Protein AF-A0A6P3G0R3-F1 (afdb_monomer_lite)

Sequence (135 aa):
ASSDSFASSQPTHSWKVGDKCMAVWSEDGQCYEAEIEEIDEENGTAAITFAGYGNAEVTPLLNLKPVEEGRKAKEDSGSKPMSKKEMIAQQREYKKKKALKKAQRIKELEQEREDQKVKWQQFNNRAYSKNKKGQ

InterPro domains:
  IPR002999 Tudor domain [PS50304] (14-74)
  IPR002999 Tudor domain [SM00333] (13-72)
  IPR010304 Survival motor neuron, Tudor domain [PF06003] (14-64)

Radius of gyration: 29.43 Å; chains: 1; bounding box: 62×37×89 Å

Organism: Octodon degus (NCBI:txid10160)

Foldseek 3Di:
DDDDDDDPDDPPDDDDAQAWWWAQDPVPRDTAIWGFHAADPVVQWTWIAGPPPRDIDIGHSSRIHHDPPDDPDDDDDDDPPQPPVRVVVVVVVVVVVVVVVVVVVVVVVVVVVVVVVVVVVCVVVVVVVVVPPPD

pLDDT: mean 75.2, std 18.6, range [34.66, 94.88]

Structure (mmCIF, N/CA/C/O backbone):
data_AF-A0A6P3G0R3-F1
#
_entry.id   AF-A0A6P3G0R3-F1
#
loop_
_atom_site.group_PDB
_atom_site.id
_atom_site.type_symbol
_atom_site.label_atom_id
_atom_site.label_alt_id
_atom_site.label_comp_id
_atom_site.label_asym_id
_atom_site.label_entity_id
_atom_site.label_seq_id
_atom_site.pdbx_PDB_ins_code
_atom_site.Cartn_x
_atom_site.Cartn_y
_atom_site.Cartn_z
_atom_site.occupancy
_atom_site.B_iso_or_equiv
_atom_site.auth_seq_id
_atom_site.auth_comp_id
_atom_site.auth_asym_id
_atom_site.auth_atom_id
_atom_site.pdbx_PDB_model_num
ATOM 1 N N . ALA A 1 1 ? -1.801 26.198 -5.559 1.00 34.66 1 ALA A N 1
ATOM 2 C CA . ALA A 1 1 ? -1.722 25.407 -4.319 1.00 34.66 1 ALA A CA 1
ATOM 3 C C . ALA A 1 1 ? -3.138 24.964 -4.002 1.00 34.66 1 ALA A C 1
ATOM 5 O O . ALA A 1 1 ? -3.947 25.808 -3.641 1.00 34.66 1 ALA A O 1
ATOM 6 N N . SER A 1 2 ? -3.478 23.712 -4.302 1.00 38.16 2 SER A N 1
ATOM 7 C CA . SER A 1 2 ? -4.829 23.193 -4.077 1.00 38.16 2 SER A CA 1
ATOM 8 C C . SER A 1 2 ? -4.851 22.541 -2.705 1.00 38.16 2 SER A C 1
ATOM 10 O O . SER A 1 2 ? -4.246 21.491 -2.512 1.00 38.16 2 SER A O 1
ATOM 12 N N . SER A 1 3 ? -5.467 23.234 -1.753 1.00 42.41 3 SER A N 1
ATOM 13 C CA . SER A 1 3 ? -5.668 22.780 -0.383 1.00 42.41 3 SER A CA 1
ATOM 14 C C . SER A 1 3 ? -6.794 21.751 -0.364 1.00 42.41 3 SER A C 1
ATOM 16 O O . SER A 1 3 ? -7.965 22.115 -0.475 1.00 42.41 3 SER A O 1
ATOM 18 N N . ASP A 1 4 ? -6.441 20.472 -0.267 1.00 40.81 4 ASP A N 1
ATOM 19 C CA . ASP A 1 4 ? -7.419 19.418 -0.016 1.00 40.81 4 ASP A CA 1
ATOM 20 C C . ASP A 1 4 ? -7.861 19.510 1.450 1.00 40.81 4 ASP A C 1
ATOM 22 O O . ASP A 1 4 ? -7.051 19.489 2.380 1.00 40.81 4 ASP A O 1
ATOM 26 N N . SER A 1 5 ? -9.153 19.761 1.636 1.00 45.50 5 SER A N 1
ATOM 27 C CA . SER A 1 5 ? -9.771 20.010 2.932 1.00 45.50 5 SER A CA 1
ATOM 28 C C . SER A 1 5 ? -10.058 18.672 3.605 1.00 45.50 5 SER A C 1
ATOM 30 O O . SER A 1 5 ? -11.084 18.052 3.335 1.00 45.50 5 SER A O 1
ATOM 32 N N . PHE A 1 6 ? -9.167 18.232 4.494 1.00 41.59 6 PHE A N 1
ATOM 33 C CA . PHE A 1 6 ? -9.418 17.076 5.353 1.00 41.59 6 PHE A CA 1
ATOM 34 C C . PHE A 1 6 ? -10.532 17.420 6.349 1.00 41.59 6 PHE A C 1
ATOM 36 O O . PHE A 1 6 ? -10.322 18.124 7.337 1.00 41.59 6 PHE A O 1
ATOM 43 N N . ALA A 1 7 ? -11.746 16.954 6.053 1.00 42.69 7 ALA A N 1
ATOM 44 C CA . ALA A 1 7 ? -12.878 17.017 6.961 1.00 42.69 7 ALA A CA 1
ATOM 45 C C . ALA A 1 7 ? -12.537 16.250 8.250 1.00 42.69 7 ALA A C 1
ATOM 47 O O . ALA A 1 7 ? -12.379 15.030 8.246 1.00 42.69 7 ALA A O 1
ATOM 48 N N . SER A 1 8 ? -12.423 16.979 9.358 1.00 39.81 8 SER A N 1
ATOM 49 C CA . SER A 1 8 ? -12.197 16.454 10.702 1.00 39.81 8 SER A CA 1
ATOM 50 C C . SER A 1 8 ? -13.464 15.779 11.240 1.00 39.81 8 SER A C 1
ATOM 52 O O . SER A 1 8 ? -14.240 16.348 12.006 1.00 39.81 8 SER A O 1
ATOM 54 N N . SER A 1 9 ? -13.683 14.534 10.823 1.00 46.47 9 SER A N 1
ATOM 55 C CA . SER A 1 9 ? -14.608 13.614 11.485 1.00 46.47 9 SER A CA 1
ATOM 56 C C . SER A 1 9 ? -14.024 13.247 12.849 1.00 46.47 9 SER A C 1
ATOM 58 O O . SER A 1 9 ? -12.986 12.592 12.915 1.00 46.47 9 SER A O 1
ATOM 60 N N . GLN A 1 10 ? -14.663 13.678 13.939 1.00 43.75 10 GLN A N 1
ATOM 61 C CA . GLN A 1 10 ? -14.268 13.254 15.283 1.00 43.75 10 GLN A CA 1
ATOM 62 C C . GLN A 1 10 ? -14.297 11.719 15.390 1.00 43.75 10 GLN A C 1
ATOM 64 O O . GLN A 1 10 ? -15.230 11.102 14.864 1.00 43.75 10 GLN A O 1
ATOM 69 N N . PRO A 1 11 ? -13.316 11.087 16.059 1.00 51.72 11 PRO A N 1
ATOM 70 C CA . PRO A 1 11 ? -13.329 9.647 16.260 1.00 51.72 11 PRO A CA 1
ATOM 71 C C . PRO A 1 11 ? -14.484 9.298 17.205 1.00 51.72 11 PRO A C 1
ATOM 73 O O . PRO A 1 11 ? -14.430 9.549 18.404 1.00 51.72 11 PRO A O 1
ATOM 76 N N . THR A 1 12 ? -15.560 8.730 16.661 1.00 58.47 12 THR A N 1
ATOM 77 C CA . THR A 1 12 ? -16.687 8.202 17.449 1.00 58.47 12 THR A CA 1
ATOM 78 C C . THR A 1 12 ? -16.371 6.840 18.073 1.00 58.47 12 THR A C 1
ATOM 80 O O . THR A 1 12 ? -17.204 6.280 18.784 1.00 58.47 12 THR A O 1
ATOM 83 N N . HIS A 1 13 ? -15.177 6.303 17.810 1.00 70.50 13 HIS A N 1
ATOM 84 C CA . HIS A 1 13 ? -14.739 4.985 18.237 1.00 70.50 13 HIS A CA 1
ATOM 85 C C . HIS A 1 13 ? -13.435 5.084 19.034 1.00 70.50 13 HIS A C 1
ATOM 87 O O . HIS A 1 13 ? -12.460 5.675 18.572 1.00 70.50 13 HIS A O 1
ATOM 93 N N . SER A 1 14 ? -13.432 4.512 20.238 1.00 86.62 14 SER A N 1
ATOM 94 C CA . SER A 1 14 ? -12.248 4.396 21.089 1.00 86.62 14 SER A CA 1
ATOM 95 C C . SER A 1 14 ? -11.449 3.159 20.679 1.00 86.62 14 SER A C 1
ATOM 97 O O . SER A 1 14 ? -11.748 2.055 21.134 1.00 86.62 14 SER A O 1
ATOM 99 N N . TRP A 1 15 ? -10.473 3.351 19.798 1.00 90.88 15 TRP A N 1
ATOM 100 C CA . TRP A 1 15 ? -9.585 2.293 19.319 1.00 90.88 15 TRP A CA 1
ATOM 101 C C . TRP A 1 15 ? -8.636 1.793 20.412 1.00 90.88 15 TRP A C 1
ATOM 103 O O . TRP A 1 15 ? -8.127 2.589 21.201 1.00 90.88 15 TRP A O 1
ATOM 113 N N . LYS A 1 16 ? -8.352 0.489 20.420 1.00 93.25 16 LYS A N 1
ATOM 114 C CA . LYS A 1 16 ? -7.276 -0.127 21.216 1.00 93.25 16 LYS A CA 1
ATOM 115 C C . LYS A 1 16 ? -6.412 -1.052 20.358 1.00 93.25 16 LYS A C 1
ATOM 117 O O . LYS A 1 16 ? -6.829 -1.529 19.305 1.00 93.25 16 LYS A O 1
ATOM 122 N N . VAL A 1 17 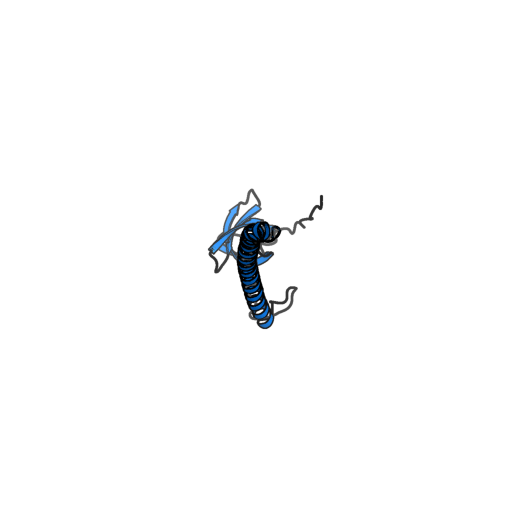? -5.208 -1.337 20.845 1.00 94.25 17 VAL A N 1
ATOM 123 C CA . VAL A 1 17 ? -4.323 -2.347 20.250 1.00 94.25 17 VAL A CA 1
ATOM 124 C C . VAL A 1 17 ? -5.027 -3.709 20.213 1.00 94.25 17 VAL A C 1
ATOM 126 O O . VAL A 1 17 ? -5.663 -4.118 21.188 1.00 94.25 17 VAL A O 1
ATOM 129 N N . GLY A 1 18 ? -4.919 -4.392 19.076 1.00 91.88 18 GLY A N 1
ATOM 130 C CA . GLY A 1 18 ? -5.595 -5.649 18.758 1.00 91.88 18 GLY A CA 1
ATOM 131 C C . GLY A 1 18 ? -7.005 -5.487 18.182 1.00 91.88 18 GLY A C 1
ATOM 132 O O . GLY A 1 18 ? -7.623 -6.488 17.816 1.00 91.88 18 GLY A O 1
ATOM 133 N N . ASP A 1 19 ? -7.543 -4.265 18.087 1.00 91.94 19 ASP A N 1
ATOM 134 C CA . ASP A 1 19 ? -8.819 -4.057 17.403 1.00 91.94 19 ASP A CA 1
ATOM 135 C C . ASP A 1 19 ? -8.671 -4.254 15.897 1.00 91.94 19 ASP A C 1
ATOM 137 O O . ASP A 1 19 ? -7.720 -3.797 15.254 1.00 91.94 19 ASP A O 1
ATOM 141 N N . LYS A 1 20 ? -9.689 -4.886 15.319 1.00 92.00 20 LYS A N 1
ATOM 142 C CA . LYS A 1 20 ? -9.847 -4.965 13.875 1.00 92.00 20 LYS A CA 1
ATOM 143 C C . LYS A 1 20 ? -10.465 -3.679 13.351 1.00 92.00 20 LYS A C 1
ATOM 145 O O . LYS A 1 20 ? -11.490 -3.213 13.851 1.00 92.00 20 LYS A O 1
ATOM 150 N N . CYS A 1 21 ? -9.879 -3.145 12.294 1.00 90.00 21 CYS A N 1
ATOM 151 C CA . CYS A 1 21 ? -10.316 -1.924 11.641 1.00 90.00 21 CYS A CA 1
ATOM 152 C C . CYS A 1 21 ? -10.322 -2.078 10.115 1.00 90.00 21 CYS A C 1
ATOM 154 O O . CYS A 1 21 ? -9.772 -3.014 9.541 1.00 90.00 21 CYS A O 1
ATOM 156 N N . MET A 1 22 ? -10.980 -1.139 9.449 1.00 90.38 22 MET A N 1
ATOM 157 C CA . MET A 1 22 ? -10.913 -0.926 8.012 1.00 90.38 22 MET A CA 1
ATOM 158 C C . MET A 1 22 ? -10.050 0.311 7.758 1.00 90.38 22 MET A C 1
ATOM 160 O O . MET A 1 22 ? -10.370 1.394 8.257 1.00 90.38 22 MET A O 1
ATOM 164 N N . ALA A 1 23 ? -9.001 0.169 6.951 1.00 90.06 23 ALA A N 1
ATOM 165 C CA . ALA A 1 23 ? -8.063 1.243 6.635 1.00 90.06 23 ALA A CA 1
ATOM 166 C C . ALA A 1 23 ? -7.815 1.360 5.132 1.00 90.06 23 ALA A C 1
ATOM 168 O O . ALA A 1 23 ? -7.876 0.369 4.407 1.00 90.06 23 ALA A O 1
ATOM 169 N N . VAL A 1 24 ? -7.567 2.580 4.657 1.00 86.19 24 VAL A N 1
ATOM 170 C CA . VAL A 1 24 ? -7.244 2.844 3.250 1.00 86.19 24 VAL A CA 1
ATOM 171 C C . VAL A 1 24 ? -5.779 2.508 3.003 1.00 86.19 24 VAL A C 1
ATOM 173 O O . VAL A 1 24 ? -4.918 3.051 3.686 1.00 86.19 24 VAL A O 1
ATOM 176 N N . TRP A 1 25 ? -5.496 1.657 2.019 1.00 85.31 25 TRP A N 1
ATOM 177 C CA . TRP A 1 25 ? -4.127 1.363 1.609 1.00 85.31 25 TRP A CA 1
ATOM 178 C C . TRP A 1 25 ? -3.604 2.457 0.676 1.00 85.31 25 TRP A C 1
ATOM 180 O O . TRP A 1 25 ? -4.247 2.794 -0.322 1.00 85.31 25 TRP A O 1
ATOM 190 N N . SER A 1 26 ? -2.444 3.032 0.995 1.00 79.62 26 SER A N 1
ATOM 191 C CA . SER A 1 26 ? -1.887 4.179 0.261 1.00 79.62 26 SER A CA 1
ATOM 192 C C . SER A 1 26 ? -1.524 3.885 -1.199 1.00 79.62 26 SER A C 1
ATOM 194 O O . SER A 1 26 ? -1.526 4.801 -2.022 1.00 79.62 26 SER A O 1
ATOM 196 N N . GLU A 1 27 ? -1.277 2.621 -1.550 1.00 79.88 27 GLU A N 1
ATOM 197 C CA . GLU A 1 27 ? -0.891 2.216 -2.909 1.00 79.88 27 GLU A CA 1
ATOM 198 C C . GLU A 1 27 ? -2.050 2.285 -3.923 1.00 79.88 27 GLU A C 1
ATOM 200 O O . GLU A 1 27 ? -1.832 2.602 -5.095 1.00 79.88 27 GLU A O 1
ATOM 205 N N . ASP A 1 28 ? -3.283 1.979 -3.505 1.00 80.94 28 ASP A N 1
ATOM 206 C CA . ASP A 1 28 ? -4.448 1.877 -4.401 1.00 80.94 28 ASP A CA 1
ATOM 207 C C . ASP A 1 28 ? -5.675 2.695 -3.958 1.00 80.94 28 ASP A C 1
ATOM 209 O O . ASP A 1 28 ? -6.648 2.817 -4.713 1.00 80.94 28 ASP A O 1
ATOM 213 N N . GLY A 1 29 ? -5.638 3.271 -2.755 1.00 82.38 29 GLY A N 1
ATOM 214 C CA . GLY A 1 29 ? -6.728 4.047 -2.174 1.00 82.38 29 GLY A CA 1
ATOM 215 C C . GLY A 1 29 ? -7.963 3.218 -1.804 1.00 82.38 29 GLY A C 1
ATOM 216 O O . GLY A 1 29 ? -9.037 3.793 -1.615 1.00 82.38 29 GLY A O 1
ATOM 217 N N . GLN A 1 30 ? -7.863 1.888 -1.732 1.00 82.56 30 GLN A N 1
ATOM 218 C CA . GLN A 1 30 ? -8.965 1.004 -1.342 1.00 82.56 30 GLN A CA 1
ATOM 219 C C . GLN A 1 30 ? -8.931 0.695 0.161 1.00 82.56 30 GLN A C 1
ATOM 221 O O . GLN A 1 30 ? -7.871 0.662 0.780 1.00 82.56 30 GLN A O 1
ATOM 226 N N . CYS A 1 31 ? -10.104 0.460 0.762 1.00 81.69 31 CYS A N 1
ATOM 227 C CA . CYS A 1 31 ? -10.209 0.049 2.164 1.00 81.69 31 CYS A CA 1
ATOM 228 C C . CYS A 1 31 ? -10.003 -1.466 2.311 1.00 81.69 31 CYS A C 1
ATOM 230 O O . CYS A 1 31 ? -10.735 -2.245 1.697 1.00 81.69 31 CYS A O 1
ATOM 232 N N . TYR A 1 32 ? -9.104 -1.873 3.202 1.00 86.56 32 TYR A N 1
ATOM 233 C CA . TYR A 1 32 ? -8.851 -3.267 3.563 1.00 86.56 32 TYR A CA 1
ATOM 234 C C . TYR A 1 32 ? -8.969 -3.480 5.074 1.00 86.56 32 TYR A C 1
ATOM 236 O O . TYR A 1 32 ? -8.822 -2.539 5.854 1.00 86.56 32 TYR A O 1
ATOM 244 N N . GLU A 1 33 ? -9.257 -4.721 5.470 1.00 89.56 33 GLU A N 1
ATOM 245 C CA . GLU A 1 33 ? -9.243 -5.134 6.876 1.00 89.56 33 GLU A CA 1
ATOM 246 C C . GLU A 1 33 ? -7.798 -5.116 7.388 1.00 89.56 33 GLU A C 1
ATOM 248 O O . GLU A 1 33 ? -6.888 -5.641 6.739 1.00 89.56 33 GLU A O 1
ATOM 253 N N . ALA A 1 34 ? -7.597 -4.506 8.547 1.00 92.00 34 ALA A N 1
ATOM 254 C CA . ALA A 1 34 ? -6.321 -4.404 9.227 1.00 92.00 34 ALA A CA 1
ATOM 255 C C . ALA A 1 34 ? -6.505 -4.575 10.740 1.00 92.00 34 ALA A C 1
ATOM 257 O O . ALA A 1 34 ? -7.609 -4.444 11.270 1.00 92.00 34 ALA A O 1
ATOM 258 N N . GLU A 1 35 ? -5.419 -4.870 11.435 1.00 93.88 35 GLU A N 1
ATOM 259 C CA . GLU A 1 35 ? -5.372 -4.986 12.892 1.00 93.88 35 GLU A CA 1
ATOM 260 C C . GLU A 1 35 ? -4.475 -3.890 13.459 1.00 93.88 35 GLU A C 1
ATOM 262 O O . GLU A 1 35 ? -3.413 -3.621 12.898 1.00 93.88 35 GLU A O 1
ATOM 267 N N . ILE A 1 36 ? -4.907 -3.237 14.538 1.00 94.88 36 ILE A N 1
ATOM 268 C CA . ILE A 1 36 ? -4.117 -2.202 15.210 1.00 94.88 36 ILE A CA 1
ATOM 269 C C . ILE A 1 36 ? -2.998 -2.862 16.016 1.00 94.88 36 ILE A C 1
ATOM 271 O O . ILE A 1 36 ? -3.270 -3.563 16.987 1.00 94.88 36 ILE A O 1
ATOM 275 N N . GLU A 1 37 ? -1.744 -2.600 15.656 1.00 93.62 37 GLU A N 1
ATOM 276 C CA . GLU A 1 37 ? -0.568 -3.093 16.383 1.00 93.62 37 GLU A CA 1
ATOM 277 C C . GLU A 1 37 ? -0.121 -2.130 17.484 1.00 93.62 37 GLU A C 1
ATOM 279 O O . GLU A 1 37 ? 0.259 -2.560 18.571 1.00 93.62 37 GLU A O 1
ATOM 284 N N . GLU A 1 38 ? -0.191 -0.825 17.226 1.00 93.88 38 GLU A N 1
ATOM 285 C CA . GLU A 1 38 ? 0.241 0.212 18.163 1.00 93.88 38 GLU A CA 1
ATOM 286 C C . GLU A 1 38 ? -0.589 1.483 17.970 1.00 93.88 38 GLU A C 1
ATOM 288 O O . GLU A 1 38 ? -1.014 1.796 16.856 1.00 93.88 38 GLU A O 1
ATOM 293 N N . ILE A 1 39 ? -0.827 2.221 19.055 1.00 94.19 39 ILE A N 1
ATOM 294 C CA . ILE A 1 39 ? -1.510 3.516 19.026 1.00 94.19 39 ILE A CA 1
ATOM 295 C C . ILE A 1 39 ? -0.573 4.568 19.601 1.00 94.19 39 ILE A C 1
ATOM 297 O O . ILE A 1 39 ? -0.118 4.453 20.737 1.00 94.19 39 ILE A O 1
ATOM 301 N N . ASP A 1 40 ? -0.351 5.615 18.819 1.00 91.19 40 ASP A N 1
ATOM 302 C CA . ASP A 1 40 ? 0.322 6.828 19.243 1.00 91.19 40 ASP A CA 1
ATOM 303 C C . ASP A 1 40 ? -0.739 7.890 19.562 1.00 91.19 40 ASP A C 1
ATOM 305 O O . ASP A 1 40 ? -1.288 8.552 18.674 1.00 91.19 40 ASP A O 1
ATOM 309 N N . GLU A 1 41 ? -1.057 8.017 20.851 1.00 89.81 41 GLU A N 1
ATOM 310 C CA . GLU A 1 41 ? -2.039 8.981 21.355 1.00 89.81 41 GLU A CA 1
ATOM 311 C C . GLU A 1 41 ? -1.561 10.436 21.231 1.00 89.81 41 GLU A C 1
ATOM 313 O O . GLU A 1 41 ? -2.393 11.332 21.085 1.00 89.81 41 GLU A O 1
ATOM 318 N N . GLU A 1 42 ? -0.245 10.684 21.255 1.00 88.00 42 GLU A N 1
ATOM 319 C CA . GLU A 1 42 ? 0.330 12.030 21.139 1.00 88.00 42 GLU A CA 1
ATOM 320 C C . GLU A 1 42 ? 0.122 12.580 19.725 1.00 88.00 42 GLU A C 1
ATOM 322 O O . GLU A 1 42 ? -0.317 13.719 19.549 1.00 88.00 42 GLU A O 1
ATOM 327 N N . ASN A 1 43 ? 0.378 11.747 18.714 1.00 85.75 43 ASN A N 1
ATOM 328 C CA . ASN A 1 43 ? 0.217 12.111 17.307 1.00 85.75 43 ASN A CA 1
ATOM 329 C C . ASN A 1 43 ? -1.185 11.803 16.752 1.00 85.75 43 ASN A C 1
ATOM 331 O O . ASN A 1 43 ? -1.513 12.215 15.637 1.00 85.75 43 ASN A O 1
ATOM 335 N N . GLY A 1 44 ? -2.026 11.081 17.499 1.00 88.69 44 GLY A N 1
ATOM 336 C CA . GLY A 1 44 ? -3.355 10.659 17.051 1.00 88.69 44 GLY A CA 1
ATOM 337 C C . GLY A 1 44 ? -3.308 9.677 15.875 1.00 88.69 44 GLY A C 1
ATOM 338 O O . GLY A 1 44 ? -4.178 9.703 14.995 1.00 88.69 44 GLY A O 1
ATOM 339 N N . THR A 1 45 ? -2.281 8.828 15.830 1.00 91.81 45 THR A N 1
ATOM 340 C CA . THR A 1 45 ? -2.052 7.848 14.757 1.00 91.81 45 THR A CA 1
ATOM 341 C C . THR A 1 45 ? -2.018 6.425 15.303 1.00 91.81 45 THR A C 1
ATOM 343 O O . THR A 1 45 ? -1.880 6.210 16.503 1.00 91.81 45 THR A O 1
ATOM 346 N N . ALA A 1 46 ? -2.181 5.444 14.425 1.00 93.69 46 ALA A N 1
ATOM 347 C CA . ALA A 1 46 ? -2.052 4.035 14.752 1.00 93.69 46 ALA A CA 1
ATOM 348 C C . ALA A 1 46 ? -1.192 3.329 13.707 1.00 93.69 46 ALA A C 1
ATOM 350 O O . ALA A 1 46 ? -1.342 3.574 12.505 1.00 93.69 46 ALA A O 1
ATOM 351 N N . ALA A 1 47 ? -0.325 2.435 14.172 1.00 94.44 47 ALA A N 1
ATOM 352 C CA . ALA A 1 47 ? 0.306 1.432 13.335 1.00 94.44 47 ALA A CA 1
ATOM 353 C C . ALA A 1 47 ? -0.673 0.268 13.162 1.00 94.44 47 ALA A C 1
ATOM 355 O O . ALA A 1 47 ? -1.183 -0.283 14.139 1.00 94.44 47 ALA A O 1
ATOM 356 N N . ILE A 1 48 ? -0.954 -0.083 11.914 1.00 94.19 48 ILE A N 1
ATOM 357 C CA . ILE A 1 48 ? -1.885 -1.144 11.547 1.00 94.19 48 ILE A CA 1
ATOM 358 C C . ILE A 1 48 ? -1.206 -2.153 10.630 1.00 94.19 48 ILE A C 1
ATOM 360 O O . ILE A 1 48 ? -0.375 -1.769 9.812 1.00 94.19 48 ILE A O 1
ATOM 364 N N . THR A 1 49 ? -1.620 -3.414 10.694 1.00 92.44 49 THR A N 1
ATOM 365 C CA . THR A 1 49 ? -1.176 -4.460 9.765 1.00 92.44 49 THR A CA 1
ATOM 366 C C . THR A 1 49 ? -2.341 -4.980 8.941 1.00 92.44 49 THR A C 1
ATOM 368 O O . THR A 1 49 ? -3.341 -5.457 9.477 1.00 92.44 49 THR A O 1
ATOM 371 N N . PHE A 1 50 ? -2.215 -4.913 7.614 1.00 87.62 50 PHE A N 1
ATOM 372 C CA . PHE A 1 50 ? -3.247 -5.373 6.686 1.00 87.62 50 PHE A CA 1
ATOM 373 C C . PHE A 1 50 ? -3.385 -6.898 6.693 1.00 87.62 50 PHE A C 1
ATOM 375 O O . PHE A 1 50 ? -2.434 -7.645 6.413 1.00 87.62 50 PHE A O 1
ATOM 382 N N . ALA A 1 51 ? -4.609 -7.366 6.933 1.00 81.31 51 ALA A N 1
ATOM 383 C CA . ALA A 1 51 ? -4.939 -8.779 6.976 1.00 81.31 51 ALA A CA 1
ATOM 384 C C . ALA A 1 51 ? -4.699 -9.445 5.608 1.00 81.31 51 ALA A C 1
ATOM 386 O O . ALA A 1 51 ? -5.113 -8.953 4.558 1.00 81.31 51 ALA A O 1
ATOM 387 N N . GLY A 1 52 ? -4.016 -10.594 5.613 1.00 76.31 52 GLY A N 1
ATOM 388 C CA . GLY A 1 52 ? -3.739 -11.397 4.414 1.00 76.31 52 GLY A CA 1
ATOM 389 C C . GLY A 1 52 ? -2.480 -11.009 3.632 1.00 76.31 52 GLY A C 1
ATOM 390 O O . GLY A 1 52 ? -1.993 -11.834 2.858 1.00 76.31 52 GLY A O 1
ATOM 391 N N . TYR A 1 53 ? -1.920 -9.819 3.865 1.00 75.75 53 TYR A N 1
ATOM 392 C CA . TYR A 1 53 ? -0.674 -9.372 3.228 1.00 75.75 53 TYR A CA 1
ATOM 393 C C . TYR A 1 53 ? 0.480 -9.206 4.220 1.00 75.75 53 TYR A C 1
ATOM 395 O O . TYR A 1 53 ? 1.625 -9.432 3.840 1.00 75.75 53 TYR A O 1
ATOM 403 N N . GLY A 1 54 ? 0.189 -8.852 5.479 1.00 79.12 54 GLY A N 1
ATOM 404 C CA . GLY A 1 54 ? 1.211 -8.646 6.513 1.00 79.12 54 GLY A CA 1
ATOM 405 C C . GLY A 1 54 ? 2.009 -7.349 6.348 1.00 79.12 54 GLY A C 1
ATOM 406 O O . GLY A 1 54 ? 3.064 -7.200 6.953 1.00 79.12 54 GLY A O 1
ATOM 407 N N . ASN A 1 55 ? 1.529 -6.427 5.511 1.00 82.38 55 ASN A N 1
ATOM 408 C CA . ASN A 1 55 ? 2.124 -5.103 5.365 1.00 82.38 55 ASN A CA 1
ATOM 409 C C . ASN A 1 55 ? 1.644 -4.213 6.516 1.00 82.38 55 ASN A C 1
ATOM 411 O O . ASN A 1 55 ? 0.431 -4.125 6.724 1.00 82.38 55 ASN A O 1
ATOM 415 N N . ALA A 1 56 ? 2.572 -3.541 7.198 1.00 87.88 56 ALA A N 1
ATOM 416 C CA . ALA A 1 56 ? 2.267 -2.576 8.249 1.00 87.88 56 ALA A CA 1
ATOM 417 C C . ALA A 1 56 ? 2.319 -1.132 7.720 1.00 87.88 56 ALA A C 1
ATOM 419 O O . ALA A 1 56 ? 3.192 -0.794 6.917 1.00 87.88 56 ALA A O 1
ATOM 420 N N . GLU A 1 57 ? 1.402 -0.279 8.171 1.00 89.50 57 GLU A N 1
ATOM 421 C CA . GLU A 1 57 ? 1.312 1.135 7.791 1.00 89.50 57 GLU A CA 1
ATOM 422 C C . GLU A 1 57 ? 0.887 1.997 8.990 1.00 89.50 57 GLU A C 1
ATOM 424 O O . GLU A 1 57 ? 0.125 1.551 9.844 1.00 89.50 57 GLU A O 1
ATOM 429 N N . VAL A 1 58 ? 1.376 3.239 9.061 1.00 93.06 58 VAL A N 1
ATOM 430 C CA . VAL A 1 58 ? 0.961 4.216 10.081 1.00 93.06 58 VAL A CA 1
ATOM 431 C C . VAL A 1 58 ? -0.091 5.140 9.480 1.00 93.06 58 VAL A C 1
ATOM 433 O O . VAL A 1 58 ? 0.174 5.830 8.496 1.00 93.06 58 VAL A O 1
ATOM 436 N N . THR A 1 59 ? -1.280 5.179 10.077 1.00 89.88 59 THR A N 1
ATOM 437 C CA . THR A 1 59 ? -2.406 5.996 9.606 1.00 89.88 59 THR A CA 1
ATOM 438 C C . THR A 1 59 ? -3.041 6.790 10.752 1.00 89.88 59 THR A C 1
ATOM 440 O O . THR A 1 59 ? -3.075 6.318 11.888 1.00 89.88 59 THR A O 1
ATOM 443 N N . PRO A 1 60 ? -3.596 7.989 10.494 1.00 91.81 60 PRO A N 1
ATOM 444 C CA . PRO A 1 60 ? -4.400 8.711 11.476 1.00 91.81 60 PRO A CA 1
ATOM 445 C C . PRO A 1 60 ? -5.583 7.884 11.994 1.00 91.81 60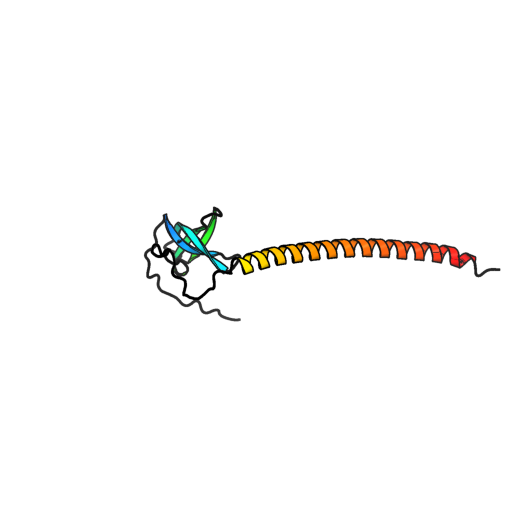 PRO A C 1
ATOM 447 O O . PRO A 1 60 ? -6.308 7.274 11.204 1.00 91.81 60 PRO A O 1
ATOM 450 N N . LEU A 1 61 ? -5.844 7.939 13.304 1.00 88.31 61 LEU A N 1
ATOM 451 C CA . LEU A 1 61 ? -6.977 7.250 13.948 1.00 88.31 61 LEU A CA 1
ATOM 452 C C . LEU A 1 61 ? -8.330 7.673 13.356 1.00 88.31 61 LEU A C 1
ATOM 454 O O . LEU A 1 61 ? -9.258 6.872 13.268 1.00 88.31 61 LEU A O 1
ATOM 458 N N . LEU A 1 62 ? -8.428 8.926 12.905 1.00 87.88 62 LEU A N 1
ATOM 459 C CA . LEU A 1 62 ? -9.618 9.485 12.254 1.00 87.88 62 LEU A CA 1
ATOM 460 C C . LEU A 1 62 ? -9.934 8.849 10.887 1.00 87.88 62 LEU A C 1
ATOM 462 O O . LEU A 1 62 ? -11.063 8.950 10.412 1.00 87.88 62 LEU A O 1
ATOM 466 N N . ASN A 1 63 ? -8.950 8.199 10.257 1.00 86.12 63 ASN A N 1
ATOM 467 C CA . ASN A 1 63 ? -9.119 7.512 8.976 1.00 86.12 63 ASN A CA 1
ATOM 468 C C . ASN A 1 63 ? -9.542 6.046 9.148 1.00 86.12 63 ASN A C 1
ATOM 470 O O . ASN A 1 63 ? -9.954 5.418 8.169 1.00 86.12 63 ASN A O 1
ATOM 474 N N . LEU A 1 64 ? -9.442 5.500 10.364 1.00 88.56 64 LEU A N 1
ATOM 475 C CA . LEU A 1 64 ? -9.860 4.137 10.664 1.00 88.56 64 LEU A CA 1
ATOM 476 C C . LEU A 1 64 ? -11.382 4.046 10.761 1.00 88.56 64 LEU A C 1
ATOM 478 O O . LEU A 1 64 ? -12.053 4.932 11.294 1.00 88.56 64 LEU A O 1
ATOM 482 N N . LYS A 1 65 ? -11.935 2.937 10.271 1.00 89.00 65 LYS A N 1
ATOM 483 C CA . LYS A 1 65 ? -13.370 2.633 10.346 1.00 89.00 65 LYS A CA 1
ATOM 484 C C . LYS A 1 65 ? -13.599 1.298 11.065 1.00 89.00 65 LYS A C 1
ATOM 486 O O . LYS A 1 65 ? -12.787 0.391 10.890 1.00 89.00 65 LYS A O 1
ATOM 491 N N . PRO A 1 66 ? -14.680 1.147 11.851 1.00 88.94 66 PRO A N 1
ATOM 492 C CA . PRO A 1 66 ? -15.020 -0.123 12.494 1.00 88.94 66 PRO A CA 1
ATOM 493 C C . PRO A 1 66 ? -15.257 -1.227 11.459 1.00 88.94 66 PRO A C 1
ATOM 495 O O . PRO A 1 66 ? -15.772 -0.973 10.367 1.00 88.94 66 PRO A O 1
ATOM 498 N N . VAL A 1 67 ? -14.891 -2.461 11.809 1.00 84.38 67 VAL A N 1
ATOM 499 C CA . VAL A 1 67 ? -15.265 -3.644 11.028 1.00 84.38 67 VAL A CA 1
ATOM 500 C C . VAL A 1 67 ? -16.727 -3.961 11.334 1.00 84.38 67 VAL A C 1
ATOM 502 O O . VAL A 1 67 ? -17.093 -4.202 12.479 1.00 84.38 67 VAL A O 1
ATOM 505 N N . GLU A 1 68 ? -17.587 -3.930 10.317 1.00 77.19 68 GLU A N 1
ATOM 506 C CA . GLU A 1 68 ? -19.010 -4.264 10.449 1.00 77.19 68 GLU A CA 1
ATOM 507 C C . GLU A 1 68 ? -19.188 -5.774 10.732 1.00 77.19 68 GLU A C 1
ATOM 509 O O . GLU A 1 68 ? -19.442 -6.582 9.832 1.00 77.19 68 GLU A O 1
ATOM 514 N N . GLU A 1 69 ? -19.071 -6.179 11.999 1.00 59.06 69 GLU A N 1
ATOM 515 C CA . GLU A 1 69 ? -19.349 -7.540 12.474 1.00 59.06 69 GLU A CA 1
ATOM 516 C C . GLU A 1 69 ? -20.864 -7.785 12.563 1.00 59.06 69 GLU A C 1
ATOM 518 O O . GLU A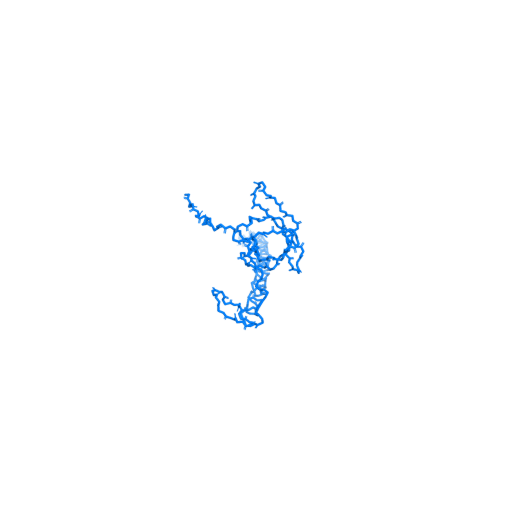 1 69 ? -21.455 -7.844 13.638 1.00 59.06 69 GLU A O 1
ATOM 523 N N . GLY A 1 70 ? -21.553 -7.878 11.422 1.00 47.72 70 GLY A N 1
ATOM 524 C CA . GLY A 1 70 ? -23.014 -7.997 11.494 1.00 47.72 70 GLY A CA 1
ATOM 525 C C . GLY A 1 70 ? -23.809 -8.234 10.224 1.00 47.72 70 GLY A C 1
ATOM 526 O O . GLY A 1 70 ? -25.030 -8.361 10.311 1.00 47.72 70 GLY A O 1
ATOM 527 N N . ARG A 1 71 ? -23.193 -8.343 9.041 1.00 42.06 71 ARG A N 1
ATOM 528 C CA . ARG A 1 71 ? -23.931 -8.727 7.828 1.00 42.06 71 ARG A CA 1
ATOM 529 C C . ARG A 1 71 ? -23.146 -9.693 6.959 1.00 42.06 71 ARG A C 1
ATOM 531 O O . ARG A 1 71 ? -22.406 -9.304 6.061 1.00 42.06 71 ARG A O 1
ATOM 538 N N . LYS A 1 72 ? -23.467 -10.981 7.092 1.00 48.31 72 LYS A N 1
ATOM 539 C CA . LYS A 1 72 ? -23.553 -11.808 5.885 1.00 48.31 72 LYS A CA 1
ATOM 540 C C . LYS A 1 72 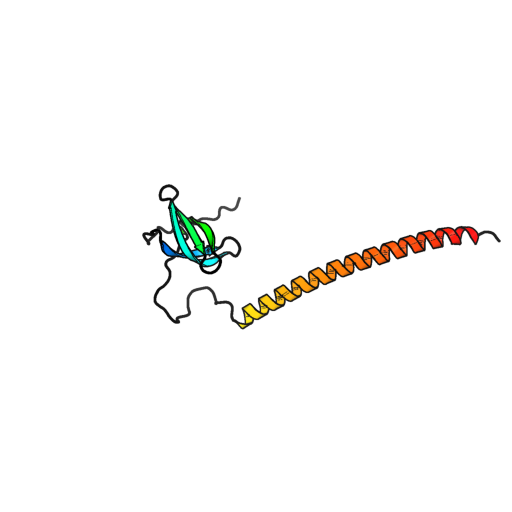? -24.630 -11.166 4.998 1.00 48.31 72 LYS A C 1
ATOM 542 O O . LYS A 1 72 ? -25.803 -11.219 5.338 1.00 48.31 72 LYS A O 1
ATOM 547 N N . ALA A 1 73 ? -24.202 -10.529 3.909 1.00 45.38 73 ALA A N 1
ATOM 548 C CA . ALA A 1 73 ? -25.028 -9.986 2.830 1.00 45.38 73 ALA A CA 1
ATOM 549 C C . ALA A 1 73 ? -26.082 -8.927 3.223 1.00 45.38 73 ALA A C 1
ATOM 551 O O . ALA A 1 73 ? -27.247 -9.253 3.415 1.00 45.38 73 ALA A O 1
ATOM 552 N N . LYS A 1 74 ? -25.715 -7.641 3.182 1.00 36.53 74 LYS A N 1
ATOM 553 C CA . LYS A 1 74 ? -26.484 -6.650 2.405 1.00 36.53 74 LYS A CA 1
ATOM 554 C C . LYS A 1 74 ? -25.531 -5.623 1.805 1.00 36.53 74 LYS A C 1
ATOM 556 O O . LYS A 1 74 ? -25.002 -4.763 2.497 1.00 36.53 74 LYS A O 1
ATOM 561 N N . GLU A 1 75 ? -25.327 -5.818 0.510 1.00 52.16 75 GLU A N 1
ATOM 562 C CA . GLU A 1 75 ? -25.159 -4.810 -0.532 1.00 52.16 75 GLU A CA 1
ATOM 563 C C . GLU A 1 75 ? -25.916 -3.503 -0.204 1.00 52.16 75 GLU A C 1
ATOM 565 O O . GLU A 1 75 ? -27.004 -3.564 0.370 1.00 52.16 75 GLU A O 1
ATOM 570 N N . ASP A 1 76 ? -25.333 -2.371 -0.617 1.00 50.97 76 ASP A N 1
ATOM 571 C CA . ASP A 1 76 ? -25.849 -0.986 -0.581 1.00 50.97 76 ASP A CA 1
ATOM 572 C C . ASP A 1 76 ? -25.174 -0.028 0.427 1.00 50.97 76 ASP A C 1
ATOM 574 O O . ASP A 1 76 ? -25.713 0.336 1.467 1.00 50.97 76 ASP A O 1
ATOM 578 N N . SER A 1 77 ? -23.952 0.402 0.088 1.00 43.72 77 SER A N 1
ATOM 579 C CA . SER A 1 77 ? -23.588 1.829 0.077 1.00 43.72 77 SER A CA 1
ATOM 580 C C . SER A 1 77 ? -22.275 2.052 -0.697 1.00 43.72 77 SER A C 1
ATOM 582 O O . SER A 1 77 ? -21.180 1.736 -0.250 1.00 43.72 77 SER A O 1
ATOM 584 N N . GLY A 1 78 ? -22.383 2.616 -1.902 1.00 43.78 78 GLY A N 1
ATOM 585 C CA . GLY A 1 78 ? -21.391 3.578 -2.401 1.00 43.78 78 GLY A CA 1
ATOM 586 C C . GLY A 1 78 ? -20.185 3.108 -3.222 1.00 43.78 78 GLY A C 1
ATOM 587 O O . GLY A 1 78 ? -19.641 3.930 -3.953 1.00 43.78 78 GLY A O 1
ATOM 588 N N . SER A 1 79 ? -19.785 1.840 -3.214 1.00 40.75 79 SER A N 1
ATOM 589 C CA . SER A 1 79 ? -18.777 1.334 -4.159 1.00 40.75 79 SER A CA 1
ATOM 590 C C . SER A 1 79 ? -19.158 -0.069 -4.604 1.00 40.75 79 SER A C 1
ATOM 592 O O . SER A 1 79 ? -19.182 -1.012 -3.819 1.00 40.75 79 SER A O 1
ATOM 594 N N . LYS A 1 80 ? -19.530 -0.209 -5.882 1.00 39.56 80 LYS A N 1
ATOM 595 C CA . LYS A 1 80 ? -19.799 -1.522 -6.478 1.00 39.56 80 LYS A CA 1
ATOM 596 C C . LYS A 1 80 ? -18.585 -2.411 -6.187 1.00 39.56 80 LYS A C 1
ATOM 598 O O . LYS A 1 80 ? -17.500 -2.056 -6.656 1.00 39.56 80 LYS A O 1
ATOM 603 N N . PRO A 1 81 ? -18.720 -3.541 -5.468 1.00 45.66 81 PRO A N 1
ATOM 604 C CA . PRO A 1 81 ? -17.667 -4.537 -5.479 1.00 45.66 81 PRO A CA 1
ATOM 605 C C . PRO A 1 81 ? -17.479 -4.906 -6.944 1.00 45.66 81 PRO A C 1
ATOM 607 O O . PRO A 1 81 ? -18.428 -5.332 -7.610 1.00 45.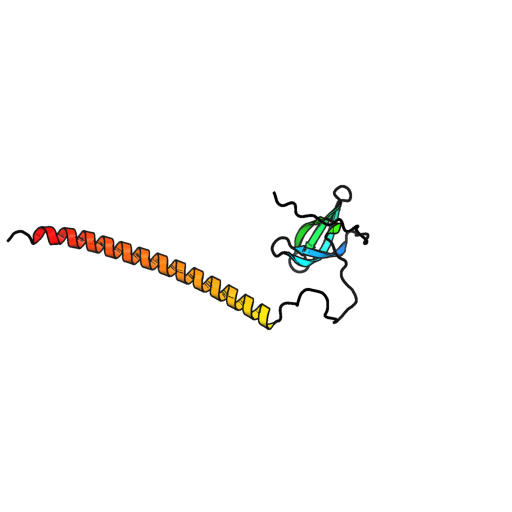66 81 PRO A O 1
ATOM 610 N N . MET A 1 82 ? -16.290 -4.616 -7.467 1.00 49.62 82 MET A N 1
ATOM 611 C CA . MET A 1 82 ? -15.968 -4.807 -8.871 1.00 49.62 82 MET A CA 1
ATOM 612 C C . MET A 1 82 ? -16.402 -6.222 -9.249 1.00 49.62 82 MET A C 1
ATOM 614 O O . MET A 1 82 ? -15.964 -7.196 -8.626 1.00 49.62 82 MET A O 1
ATOM 618 N N . SER A 1 83 ? -17.351 -6.336 -10.182 1.00 58.66 83 SER A N 1
ATOM 619 C CA . SER A 1 83 ? -18.004 -7.619 -10.446 1.00 58.66 83 SER A CA 1
ATOM 620 C C . SER A 1 83 ? -16.931 -8.667 -10.739 1.00 58.66 83 SER A C 1
ATOM 622 O O . SER A 1 83 ? -15.907 -8.351 -11.340 1.00 58.66 83 SER A O 1
ATOM 624 N N . LYS A 1 84 ? -17.146 -9.944 -10.404 1.00 54.34 84 LYS A N 1
ATOM 625 C CA . LYS A 1 84 ? -16.226 -11.031 -10.797 1.00 54.34 84 LYS A CA 1
ATOM 626 C C . LYS A 1 84 ? -15.838 -10.951 -12.284 1.00 54.34 84 LYS A C 1
ATOM 628 O O . LYS A 1 84 ? -14.710 -11.259 -12.659 1.00 54.34 84 LYS A O 1
ATOM 633 N N . LYS A 1 85 ? -16.759 -10.479 -13.130 1.00 51.62 85 LYS A N 1
ATOM 634 C CA . LYS A 1 85 ? -16.542 -10.207 -14.558 1.00 51.62 85 LYS A CA 1
ATOM 635 C C . LYS A 1 85 ? -15.533 -9.078 -14.814 1.00 51.62 85 LYS A C 1
ATOM 637 O O . LYS A 1 85 ? -14.730 -9.169 -15.737 1.00 51.62 85 LYS A O 1
ATOM 642 N N . GLU A 1 86 ? -15.578 -8.044 -13.996 1.00 63.00 86 GLU A N 1
ATOM 643 C CA . GLU A 1 86 ? -14.758 -6.836 -14.038 1.00 63.00 86 GLU A CA 1
ATOM 644 C C . GLU A 1 86 ? -13.351 -7.105 -13.492 1.00 63.00 86 GLU A C 1
ATOM 646 O O . GLU A 1 86 ? -12.368 -6.781 -14.149 1.00 63.00 86 GLU A O 1
ATOM 651 N N . MET A 1 87 ? -13.238 -7.871 -12.404 1.00 54.84 87 MET A N 1
ATOM 652 C CA . MET A 1 87 ? -11.960 -8.375 -11.889 1.00 54.84 87 MET A CA 1
ATOM 653 C C . MET A 1 87 ? -11.239 -9.263 -12.920 1.00 54.84 87 MET A C 1
ATOM 655 O O . MET A 1 87 ? -10.037 -9.129 -13.157 1.00 54.84 87 MET A O 1
ATOM 659 N N . ILE A 1 88 ? -11.982 -10.142 -13.606 1.00 60.38 88 ILE A N 1
ATOM 660 C CA . ILE A 1 88 ? -11.444 -10.943 -14.716 1.00 60.38 88 ILE A CA 1
ATOM 661 C C . ILE A 1 88 ? -11.029 -10.044 -15.892 1.00 60.38 88 ILE A C 1
ATOM 663 O O . ILE A 1 88 ? -10.004 -10.309 -16.526 1.00 60.38 88 ILE A O 1
ATOM 667 N N . ALA A 1 89 ? -11.791 -8.989 -16.198 1.00 64.62 89 ALA A N 1
ATOM 668 C CA . ALA A 1 89 ? -11.462 -8.044 -17.262 1.00 64.62 89 ALA A CA 1
ATOM 669 C C . ALA A 1 89 ? -10.181 -7.259 -16.948 1.00 64.62 89 ALA A C 1
ATOM 671 O O . ALA A 1 89 ? -9.286 -7.231 -17.789 1.00 64.62 89 ALA A O 1
ATOM 672 N N . GLN A 1 90 ? -10.032 -6.743 -15.727 1.00 68.50 90 GLN A N 1
ATOM 673 C CA . GLN A 1 90 ? -8.821 -6.052 -15.287 1.00 68.50 90 GLN A CA 1
ATOM 674 C C . GLN A 1 90 ? -7.598 -6.966 -15.322 1.00 68.50 90 GLN A C 1
ATOM 676 O O . GLN A 1 90 ? -6.541 -6.578 -15.817 1.00 68.50 90 GLN A O 1
ATOM 681 N N . GLN A 1 91 ? -7.740 -8.226 -14.901 1.00 60.94 91 GLN A N 1
ATOM 682 C CA . GLN A 1 91 ? -6.636 -9.179 -14.974 1.00 60.94 91 GLN A CA 1
ATOM 683 C C . GLN A 1 91 ? -6.236 -9.493 -16.431 1.00 60.94 91 GLN A C 1
ATOM 685 O O . GLN A 1 91 ? -5.049 -9.643 -16.738 1.00 60.94 91 GLN A O 1
ATOM 690 N N . ARG A 1 92 ? -7.206 -9.574 -17.355 1.00 70.00 92 ARG A N 1
ATOM 691 C CA . ARG A 1 92 ? -6.957 -9.737 -18.801 1.00 70.00 92 ARG A CA 1
ATOM 692 C C . ARG A 1 92 ? -6.316 -8.493 -19.409 1.00 70.00 92 ARG A C 1
ATOM 694 O O . ARG A 1 92 ? -5.398 -8.625 -20.215 1.00 70.00 92 ARG A O 1
ATOM 701 N N . GLU A 1 93 ? -6.765 -7.309 -19.018 1.00 74.56 93 GLU A N 1
ATOM 702 C CA . GLU A 1 93 ? -6.238 -6.035 -19.496 1.00 74.56 93 GLU A CA 1
ATOM 703 C C . GLU A 1 93 ? -4.807 -5.804 -19.010 1.00 74.56 93 GLU A C 1
ATOM 705 O O . GLU A 1 93 ? -3.933 -5.488 -19.816 1.00 74.56 93 GLU A O 1
ATOM 710 N N . TYR A 1 94 ? -4.521 -6.095 -17.739 1.00 69.94 94 TYR A N 1
ATOM 711 C CA . TYR A 1 94 ? -3.167 -6.095 -17.190 1.00 69.94 94 TYR A CA 1
ATOM 712 C C . TYR A 1 94 ? -2.243 -7.035 -17.979 1.00 69.94 94 TYR A C 1
ATOM 714 O O . TYR A 1 94 ? -1.159 -6.640 -18.421 1.00 69.94 94 TYR A O 1
ATOM 722 N N . LYS A 1 95 ? -2.697 -8.270 -18.242 1.00 73.75 95 LYS A N 1
ATOM 723 C CA . LYS A 1 95 ? -1.959 -9.242 -19.065 1.00 73.75 95 LYS A CA 1
ATOM 724 C C . LYS A 1 95 ? -1.743 -8.726 -20.494 1.00 73.75 95 LYS A C 1
ATOM 726 O O . LYS A 1 95 ? -0.631 -8.839 -21.011 1.00 73.75 95 LYS A O 1
ATOM 731 N N . LYS A 1 96 ? -2.753 -8.102 -21.110 1.00 87.06 96 LYS A N 1
ATOM 732 C CA . LYS A 1 96 ? -2.669 -7.507 -22.456 1.00 87.06 96 LYS A CA 1
ATOM 733 C C . LYS A 1 96 ? -1.680 -6.340 -22.500 1.00 87.06 96 LYS A C 1
ATOM 735 O O . LYS A 1 96 ? -0.844 -6.295 -23.398 1.00 87.06 96 LYS A O 1
ATOM 740 N N . LYS A 1 97 ? -1.710 -5.442 -21.511 1.00 77.94 97 LYS A N 1
ATOM 741 C CA . LYS A 1 97 ? -0.792 -4.298 -21.393 1.00 77.94 97 LYS A CA 1
ATOM 742 C C . LYS A 1 97 ? 0.654 -4.763 -21.212 1.00 77.94 97 LYS A C 1
ATOM 744 O O . LYS A 1 97 ? 1.552 -4.256 -21.883 1.00 77.94 97 LYS A O 1
ATOM 749 N N . LYS A 1 98 ? 0.881 -5.785 -20.380 1.00 85.56 98 LYS A N 1
ATOM 750 C CA . LYS A 1 98 ? 2.200 -6.412 -20.204 1.00 85.56 98 LYS A CA 1
ATOM 751 C C . LYS A 1 98 ? 2.708 -7.054 -21.500 1.00 85.56 98 LYS A C 1
ATOM 753 O O . LYS A 1 98 ? 3.867 -6.850 -21.861 1.00 85.56 98 LYS A O 1
ATOM 758 N N . ALA A 1 99 ? 1.851 -7.786 -22.214 1.00 85.94 99 ALA A N 1
ATOM 759 C CA . ALA A 1 99 ? 2.196 -8.392 -23.500 1.00 85.94 99 ALA A CA 1
ATOM 760 C C . ALA A 1 99 ? 2.529 -7.336 -24.567 1.00 85.94 99 ALA A C 1
ATOM 762 O O . ALA A 1 99 ? 3.543 -7.464 -25.249 1.00 85.94 99 ALA A O 1
ATOM 763 N N . LEU A 1 100 ? 1.739 -6.261 -24.657 1.00 86.31 100 LEU A N 1
ATOM 764 C CA . LEU A 1 100 ? 1.966 -5.159 -25.594 1.00 86.31 100 LEU A CA 1
ATOM 765 C C . LEU A 1 100 ? 3.299 -4.454 -25.328 1.00 86.31 100 LEU A C 1
ATOM 767 O O . LEU A 1 100 ? 4.083 -4.263 -26.253 1.00 86.31 100 LEU A O 1
ATOM 771 N N . LYS A 1 101 ? 3.590 -4.122 -24.065 1.00 88.81 101 LYS A N 1
ATOM 772 C CA . LYS A 1 101 ? 4.860 -3.485 -23.688 1.00 88.81 101 LYS A CA 1
ATOM 773 C C . LYS A 1 101 ? 6.059 -4.377 -24.025 1.00 88.81 101 LYS A C 1
ATOM 775 O O . LYS A 1 101 ? 7.077 -3.887 -24.505 1.00 88.81 101 LYS A O 1
ATOM 780 N N . LYS A 1 102 ? 5.935 -5.696 -23.823 1.00 87.38 102 LYS A N 1
ATOM 781 C CA . LYS A 1 102 ? 6.963 -6.666 -24.232 1.00 87.38 102 LYS A CA 1
ATOM 782 C C . LYS A 1 102 ? 7.132 -6.696 -25.754 1.00 87.38 102 LYS A C 1
ATOM 784 O O . LYS A 1 102 ? 8.263 -6.672 -26.223 1.00 87.38 102 LYS A O 1
ATOM 789 N N . ALA A 1 103 ? 6.037 -6.715 -26.513 1.00 91.19 103 ALA A N 1
ATOM 790 C CA . ALA A 1 103 ? 6.076 -6.705 -27.974 1.00 91.19 103 ALA A CA 1
ATOM 791 C C . ALA A 1 103 ? 6.700 -5.417 -28.533 1.00 91.19 103 ALA A C 1
ATOM 793 O O . ALA A 1 103 ? 7.494 -5.491 -29.462 1.00 91.19 103 ALA A O 1
ATOM 794 N N . GLN A 1 104 ? 6.406 -4.255 -27.940 1.00 91.00 104 GLN A N 1
ATOM 795 C CA . GLN A 1 104 ? 7.031 -2.983 -28.317 1.00 91.00 104 GLN A CA 1
ATOM 796 C C . GLN A 1 104 ? 8.539 -2.997 -28.085 1.00 91.00 104 GLN A C 1
ATOM 798 O O . GLN A 1 104 ? 9.282 -2.692 -29.008 1.00 91.00 104 GLN A O 1
ATOM 803 N N . ARG A 1 105 ? 8.990 -3.436 -26.903 1.00 90.25 105 ARG A N 1
ATOM 804 C CA . ARG A 1 105 ? 10.424 -3.570 -26.612 1.00 90.25 105 ARG A CA 1
ATOM 805 C C . ARG A 1 105 ? 11.124 -4.509 -27.600 1.00 90.25 105 ARG A C 1
ATOM 807 O O . ARG A 1 105 ? 12.236 -4.234 -28.025 1.00 90.25 105 ARG A O 1
ATOM 814 N N . ILE A 1 106 ? 10.484 -5.623 -27.962 1.00 87.75 106 ILE A N 1
ATOM 815 C CA . ILE A 1 106 ? 11.035 -6.559 -28.955 1.00 87.75 106 ILE A CA 1
ATOM 816 C C . ILE A 1 106 ? 11.102 -5.904 -30.341 1.00 87.75 106 ILE A C 1
ATOM 818 O O . ILE A 1 106 ? 12.122 -6.018 -31.011 1.00 87.75 106 ILE A O 1
ATOM 822 N N . LYS A 1 107 ? 10.044 -5.199 -30.755 1.00 93.94 107 LYS A N 1
ATOM 823 C CA . LYS A 1 107 ? 9.987 -4.503 -32.045 1.00 93.94 107 LYS A CA 1
ATOM 824 C C . LYS A 1 107 ? 11.046 -3.403 -32.154 1.00 93.94 107 LYS A C 1
ATOM 826 O O . LYS A 1 107 ? 11.640 -3.250 -33.210 1.00 93.94 107 LYS A O 1
ATOM 831 N N . GLU A 1 108 ? 11.281 -2.663 -31.077 1.00 90.56 108 GLU A N 1
ATOM 832 C CA . GLU A 1 108 ? 12.312 -1.624 -31.000 1.00 90.56 108 GLU A CA 1
ATOM 833 C C . GLU A 1 108 ? 13.714 -2.219 -31.175 1.00 90.56 108 GLU A C 1
ATOM 835 O O . GLU A 1 108 ? 14.456 -1.780 -32.047 1.00 90.56 108 GLU A O 1
ATOM 840 N N . LEU A 1 109 ? 14.025 -3.304 -30.456 1.00 88.00 109 LEU A N 1
ATOM 841 C CA . LEU A 1 109 ? 15.288 -4.034 -30.620 1.00 88.00 109 LEU A CA 1
ATOM 842 C C . LEU A 1 109 ? 15.471 -4.591 -32.043 1.00 88.00 109 LEU A C 1
ATOM 844 O O . LEU A 1 109 ? 16.573 -4.563 -32.590 1.00 88.00 109 LEU A O 1
ATOM 848 N N . GLU A 1 110 ? 14.408 -5.119 -32.657 1.00 90.62 110 GLU A N 1
ATOM 849 C CA . GLU A 1 110 ? 14.464 -5.589 -34.045 1.00 90.62 110 GLU A CA 1
ATOM 850 C C . GLU A 1 110 ? 14.670 -4.434 -35.031 1.00 90.62 110 GLU A C 1
ATOM 852 O O . GLU A 1 110 ? 15.442 -4.572 -35.979 1.00 90.62 110 GLU A O 1
ATOM 857 N N . GLN A 1 111 ? 14.028 -3.291 -34.797 1.00 90.69 111 GLN A N 1
ATOM 858 C CA . GLN A 1 111 ? 14.185 -2.113 -35.637 1.00 90.69 111 GLN A CA 1
ATOM 859 C C . GLN A 1 111 ? 15.602 -1.543 -35.549 1.00 90.69 111 GLN A C 1
ATOM 861 O O . GLN A 1 111 ? 16.206 -1.287 -36.585 1.00 90.69 111 GLN A O 1
ATOM 866 N N . GLU A 1 112 ? 16.183 -1.459 -34.352 1.00 90.94 112 GLU A N 1
ATOM 867 C CA . GLU A 1 112 ? 17.594 -1.097 -34.179 1.00 90.94 112 GLU A CA 1
ATOM 868 C C . GLU A 1 112 ? 18.523 -2.057 -34.932 1.00 90.94 112 GLU A C 1
ATOM 870 O O . GLU A 1 112 ? 19.476 -1.623 -35.584 1.00 90.94 112 GLU A O 1
ATOM 875 N N . ARG A 1 113 ? 18.238 -3.367 -34.895 1.00 92.00 113 ARG A N 1
ATOM 876 C CA . ARG A 1 113 ? 18.999 -4.370 -35.654 1.00 92.00 113 ARG A CA 1
ATOM 877 C C . ARG A 1 113 ? 18.897 -4.131 -37.163 1.00 92.00 113 ARG A C 1
ATOM 879 O O . ARG A 1 113 ? 19.910 -4.209 -37.862 1.00 92.00 113 ARG A O 1
ATOM 886 N N . GLU A 1 114 ? 17.700 -3.866 -37.685 1.00 90.25 114 GLU A N 1
ATOM 887 C CA . GLU A 1 114 ? 17.515 -3.563 -39.109 1.00 90.25 114 GLU A CA 1
ATOM 888 C C . GLU A 1 114 ? 18.186 -2.238 -39.497 1.00 90.25 114 GLU A C 1
ATOM 890 O O . GLU A 1 114 ? 18.855 -2.185 -40.526 1.00 90.25 114 GLU A O 1
ATOM 895 N N . ASP A 1 115 ? 18.122 -1.203 -38.660 1.00 92.88 115 ASP A N 1
ATOM 896 C CA . ASP A 1 115 ? 18.789 0.080 -38.903 1.00 92.88 115 ASP A CA 1
ATOM 897 C C . ASP A 1 115 ? 20.313 -0.074 -38.932 1.00 92.88 115 ASP A C 1
ATOM 899 O O . ASP A 1 115 ? 20.984 0.476 -39.810 1.00 92.88 115 ASP A O 1
ATOM 903 N N . GLN A 1 116 ? 20.882 -0.879 -38.029 1.00 90.88 116 GLN A N 1
ATOM 904 C CA . GLN A 1 116 ? 22.302 -1.235 -38.064 1.00 90.88 116 GLN A CA 1
ATOM 905 C C . GLN A 1 116 ? 22.668 -1.964 -39.361 1.00 90.88 116 GLN A C 1
ATOM 907 O O . GLN A 1 116 ? 23.684 -1.645 -39.985 1.00 90.88 116 GLN A O 1
ATOM 912 N N . LYS A 1 117 ? 21.826 -2.899 -39.812 1.00 92.94 117 LYS A N 1
ATOM 913 C CA . LYS A 1 117 ? 22.018 -3.627 -41.071 1.00 92.94 117 LYS A CA 1
ATOM 914 C C . LYS A 1 117 ? 21.919 -2.701 -42.284 1.00 92.94 117 LYS A C 1
ATOM 916 O O . LYS A 1 117 ? 22.777 -2.779 -43.159 1.00 92.94 117 LYS A O 1
ATOM 921 N N . VAL A 1 118 ? 20.938 -1.800 -42.335 1.00 91.81 118 VAL A N 1
ATOM 922 C CA . VAL A 1 118 ? 20.791 -0.790 -43.397 1.00 91.81 118 VAL A CA 1
ATOM 923 C C . VAL A 1 118 ? 21.996 0.144 -43.409 1.00 91.81 118 VAL A C 1
ATOM 925 O O . VAL A 1 118 ? 22.577 0.385 -44.465 1.00 91.81 118 VAL A O 1
ATOM 928 N N . LYS A 1 119 ? 22.431 0.625 -42.243 1.00 93.06 119 LYS A N 1
ATOM 929 C CA . LYS A 1 119 ? 23.614 1.482 -42.108 1.00 93.06 119 LYS A CA 1
ATOM 930 C C . LYS A 1 119 ? 24.876 0.777 -42.606 1.00 93.06 119 LYS A C 1
ATOM 932 O O . LYS A 1 119 ? 25.673 1.380 -43.326 1.00 93.06 119 LYS A O 1
ATOM 937 N N . TRP A 1 120 ? 25.033 -0.508 -42.294 1.00 87.56 120 TRP A N 1
ATOM 938 C CA . TRP A 1 120 ? 26.139 -1.323 -42.793 1.00 87.56 120 TRP A CA 1
ATOM 939 C C . TRP A 1 120 ? 26.053 -1.561 -44.306 1.00 87.56 120 TRP A C 1
ATOM 941 O O . TRP A 1 120 ? 27.044 -1.389 -45.015 1.00 87.56 120 TRP A O 1
ATOM 951 N N . GLN A 1 121 ? 24.864 -1.862 -44.833 1.00 84.38 121 GLN A N 1
ATOM 952 C CA . GLN A 1 121 ? 24.637 -1.979 -46.275 1.00 84.38 121 GLN A CA 1
ATOM 953 C C . GLN A 1 121 ? 24.963 -0.676 -47.005 1.00 84.38 121 GLN A C 1
ATOM 955 O O . GLN A 1 121 ? 25.614 -0.719 -48.043 1.00 84.38 121 GLN A O 1
ATOM 960 N N . GLN A 1 122 ? 24.572 0.483 -46.470 1.00 85.12 122 GLN A N 1
ATOM 961 C CA . GLN A 1 122 ? 24.899 1.788 -47.047 1.00 85.12 122 GLN A CA 1
ATOM 962 C C . GLN A 1 122 ? 26.406 2.051 -47.045 1.00 85.12 122 GLN A C 1
ATOM 964 O O . GLN A 1 122 ? 26.935 2.527 -48.049 1.00 85.12 122 GLN A O 1
ATOM 969 N N . PHE A 1 123 ? 27.103 1.721 -45.953 1.00 83.81 123 PHE A N 1
ATOM 970 C CA . PHE A 1 123 ? 28.563 1.807 -45.889 1.00 83.81 123 PHE A CA 1
ATOM 971 C C . PHE A 1 123 ? 29.218 0.932 -46.967 1.00 83.81 123 PHE A C 1
ATOM 973 O O . PHE A 1 123 ? 30.057 1.413 -47.730 1.00 83.81 123 PHE A O 1
ATOM 980 N N . ASN A 1 124 ? 28.759 -0.312 -47.103 1.00 82.88 124 ASN A N 1
ATOM 981 C CA . ASN A 1 124 ? 29.244 -1.256 -48.100 1.00 82.88 124 ASN A CA 1
ATOM 982 C C . ASN A 1 124 ? 28.963 -0.774 -49.538 1.00 82.88 124 ASN A C 1
ATOM 984 O O . ASN A 1 124 ? 29.861 -0.690 -50.371 1.00 82.88 124 ASN A O 1
ATOM 988 N N . ASN A 1 125 ? 27.729 -0.361 -49.834 1.00 80.31 125 ASN A N 1
ATOM 989 C CA . ASN A 1 125 ? 27.322 0.081 -51.170 1.00 80.31 125 ASN A CA 1
ATOM 990 C C . ASN A 1 125 ? 28.021 1.389 -51.586 1.00 80.31 125 ASN A C 1
ATOM 992 O O . ASN A 1 125 ? 28.348 1.586 -52.755 1.00 80.31 125 ASN A O 1
ATOM 996 N N . ARG A 1 126 ? 28.305 2.275 -50.622 1.00 77.75 126 ARG A N 1
ATOM 997 C CA . ARG A 1 126 ? 29.068 3.515 -50.832 1.00 77.75 126 ARG A CA 1
ATOM 998 C C . ARG A 1 126 ? 30.563 3.267 -51.034 1.00 77.75 126 ARG A C 1
ATOM 1000 O O . ARG A 1 126 ? 31.212 4.084 -51.686 1.00 77.75 126 ARG A O 1
ATOM 1007 N N . ALA A 1 127 ? 31.097 2.164 -50.512 1.00 67.81 127 ALA A N 1
ATOM 1008 C CA . ALA A 1 127 ? 32.450 1.713 -50.821 1.00 67.81 127 ALA A CA 1
ATOM 1009 C C . ALA A 1 127 ? 32.543 1.175 -52.261 1.00 67.81 127 ALA A C 1
ATOM 1011 O O . ALA A 1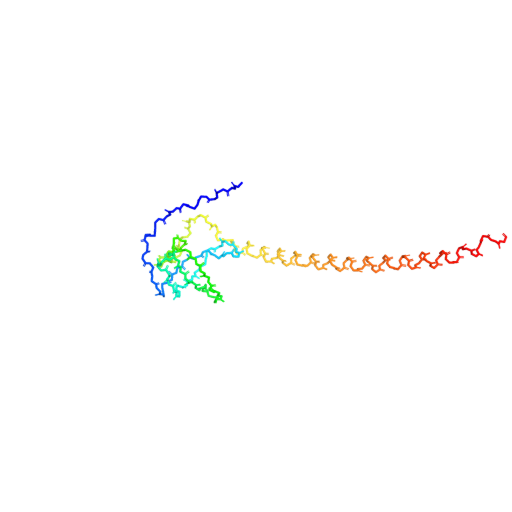 127 ? 33.465 1.546 -52.979 1.00 67.81 127 ALA A O 1
ATOM 1012 N N . TYR A 1 128 ? 31.556 0.399 -52.729 1.00 63.88 128 TYR A N 1
ATOM 1013 C CA . TYR A 1 128 ? 31.577 -0.186 -54.080 1.00 63.88 128 TYR A CA 1
ATOM 1014 C C . TYR A 1 128 ? 31.100 0.748 -55.209 1.00 63.88 128 TYR A C 1
ATOM 1016 O O . TYR A 1 128 ? 31.538 0.586 -56.349 1.00 63.88 128 TYR A O 1
ATOM 1024 N N . SER A 1 129 ? 30.242 1.747 -54.951 1.00 61.38 129 SER A N 1
ATOM 1025 C CA . SER A 1 129 ? 29.776 2.663 -56.014 1.00 61.38 129 SER A CA 1
ATOM 1026 C C . SER A 1 129 ? 30.833 3.685 -56.457 1.00 61.38 129 SER A C 1
ATOM 1028 O O . SER A 1 129 ? 30.777 4.172 -57.588 1.00 61.38 129 SER A O 1
ATOM 1030 N N . LYS A 1 130 ? 31.846 3.955 -55.618 1.00 58.91 130 LYS A N 1
ATOM 1031 C CA . LYS A 1 130 ? 32.992 4.813 -55.967 1.00 58.91 130 LYS A CA 1
ATOM 1032 C C . LYS A 1 130 ? 33.913 4.203 -57.031 1.00 58.91 130 LYS A C 1
ATOM 1034 O O . LYS A 1 130 ? 34.657 4.946 -57.660 1.00 58.91 130 LYS A O 1
ATOM 1039 N N . ASN A 1 131 ? 33.816 2.899 -57.291 1.00 56.22 131 ASN A N 1
ATOM 1040 C CA . ASN A 1 131 ? 34.665 2.194 -58.254 1.00 56.22 131 ASN A CA 1
ATOM 1041 C C . ASN A 1 131 ? 34.006 1.983 -59.631 1.00 56.22 131 ASN A C 1
ATOM 1043 O O . ASN A 1 131 ? 34.644 1.426 -60.516 1.00 56.22 131 ASN A O 1
ATOM 1047 N N . LYS A 1 132 ? 32.752 2.420 -59.837 1.00 56.28 132 LYS A N 1
ATOM 1048 C CA . LYS A 1 132 ? 32.021 2.251 -61.113 1.00 56.28 132 LYS A CA 1
ATOM 1049 C C . LYS A 1 132 ? 31.813 3.535 -61.926 1.00 56.28 132 LYS A C 1
ATOM 1051 O O . LYS A 1 132 ? 31.247 3.467 -63.009 1.00 56.28 132 LYS A O 1
ATOM 1056 N N . LYS A 1 133 ? 32.271 4.698 -61.447 1.00 49.91 133 LYS A N 1
ATOM 1057 C CA . LYS A 1 133 ? 32.200 5.981 -62.179 1.00 49.91 133 LYS A CA 1
ATOM 1058 C C . LYS A 1 133 ? 33.541 6.333 -62.836 1.00 49.91 133 LYS A C 1
ATOM 1060 O O . LYS A 1 133 ? 34.037 7.446 -62.693 1.00 49.91 133 LYS A O 1
ATOM 1065 N N . GLY A 1 134 ? 34.141 5.341 -63.484 1.00 55.75 134 GLY A N 1
ATOM 1066 C CA . GLY A 1 134 ? 35.456 5.429 -64.108 1.00 55.75 134 GLY A CA 1
ATOM 1067 C C . GLY A 1 134 ? 35.676 4.270 -65.073 1.00 55.75 134 GLY A C 1
ATOM 1068 O O . GLY A 1 134 ? 36.528 3.424 -64.826 1.00 55.75 134 GLY A O 1
ATOM 1069 N N . GLN A 1 135 ? 34.861 4.212 -66.123 1.00 41.78 135 GLN A N 1
ATOM 1070 C CA . GLN A 1 135 ? 35.197 3.584 -67.397 1.00 41.78 135 GLN A CA 1
ATOM 1071 C C . GLN A 1 135 ? 34.541 4.391 -68.512 1.00 41.78 135 GLN A C 1
ATOM 1073 O O . GLN A 1 135 ? 33.406 4.868 -68.273 1.00 41.78 135 GLN A O 1
#

Secondary structure (DSSP, 8-state):
------------S---TT-EEEEE-TTT--EEEEEEEEEETTTTEEEEEETTT--EEEEEGGG-EE--TT-SS---SS-PPPPHHHHHHHHHHHHHHHHHHHHHHHHHHHHHHHHHHHHHHHHHHHHHHTTSS--